Protein AF-A0A920W2G5-F1 (afdb_monomer)

Nearest PDB structures (foldseek):
  5l89-assembly3_Z  TM=9.491E-01  e=4.402E-01  Rhodospirillum rubrum
  7s5c-assembly1_G  TM=9.502E-01  e=5.017E-01  Myxococcus xanthus
  6suw-assembly3_V  TM=9.129E-01  e=5.017E-01  Rhodospirillum rubrum ATCC 11170
  4wpe-assembly1_A-2  TM=9.083E-01  e=3.806E+00  Saccharomyces cerevisiae S288C
  4afl-assembly2_F  TM=8.797E-01  e=4.063E+00  Homo sapiens

pLDDT: mean 93.25, std 8.71, range [61.84, 98.5]

Radius of gyration: 13.99 Å; Cα contacts (8 Å, |Δi|>4): 39; chains: 1; bounding box: 33×15×36 Å

Foldseek 3Di:
DDPVVLVVLVVLLVVLVVLLVVLVVQLVVDPDPVSVVVSVVSNVVSVVSNVVSVVVNVVD

Secondary structure (DSSP, 8-state):
--HHHHHHHHHHHHHHHHHHHHHHHHHHH--SHHHHHHHHHHHHHHHHHHHHHHHHHHT-

Mean predicted aligned error: 3.58 Å

Sequence (60 aa):
MNKKFNDNLLKALETSQEAVKVCKQAMIDANDESCRAMYSAIQKDCEKHIQMLKGEIEST

Structure (mmCIF, N/CA/C/O backbone):
data_AF-A0A920W2G5-F1
#
_entry.id   AF-A0A920W2G5-F1
#
loop_
_atom_site.group_PDB
_atom_site.id
_atom_site.type_symbol
_atom_site.label_atom_id
_atom_site.label_alt_id
_atom_site.label_comp_id
_atom_site.label_asym_id
_atom_site.label_entity_id
_atom_site.label_seq_id
_atom_site.pdbx_PDB_ins_code
_atom_site.Cartn_x
_atom_site.Cartn_y
_atom_site.Cartn_z
_atom_site.occupancy
_atom_site.B_iso_or_equiv
_atom_site.auth_seq_id
_atom_site.auth_comp_id
_atom_site.auth_asym_id
_atom_site.auth_atom_id
_atom_site.pdbx_PDB_model_num
ATOM 1 N N . MET A 1 1 ? -14.935 -4.138 19.491 1.00 61.84 1 MET A N 1
ATOM 2 C CA . MET A 1 1 ? -13.465 -4.078 19.694 1.00 61.84 1 MET A CA 1
ATOM 3 C C . MET A 1 1 ? -13.094 -2.999 20.702 1.00 61.84 1 MET A C 1
ATOM 5 O O . MET A 1 1 ? -13.884 -2.087 20.910 1.00 61.84 1 MET A O 1
ATOM 9 N N . ASN A 1 2 ? -11.940 -3.101 21.376 1.00 73.75 2 ASN A N 1
ATOM 10 C CA . ASN A 1 2 ? -11.498 -2.020 22.267 1.00 73.75 2 ASN A CA 1
ATOM 11 C C . ASN A 1 2 ? -10.944 -0.841 21.441 1.00 73.75 2 ASN A C 1
ATOM 13 O O . ASN A 1 2 ? -10.446 -1.041 20.334 1.00 73.75 2 ASN A O 1
ATOM 17 N N . LYS A 1 3 ? -11.010 0.382 21.985 1.00 74.12 3 LYS A N 1
ATOM 18 C CA . LYS A 1 3 ? -10.582 1.604 21.281 1.00 74.12 3 LYS A CA 1
ATOM 19 C C . LYS A 1 3 ? -9.155 1.503 20.718 1.00 74.12 3 LYS A C 1
ATOM 21 O O . LYS A 1 3 ? -8.933 1.839 19.565 1.00 74.12 3 LYS A O 1
ATOM 26 N N . LYS A 1 4 ? -8.214 0.955 21.497 1.00 72.31 4 LYS A N 1
ATOM 27 C CA . LYS A 1 4 ? -6.809 0.794 21.082 1.00 72.31 4 LYS A CA 1
ATOM 28 C C . LYS A 1 4 ? -6.641 -0.138 19.878 1.00 72.31 4 LYS A C 1
ATOM 30 O O . LYS A 1 4 ? -5.764 0.088 19.056 1.00 72.31 4 LYS A O 1
ATOM 35 N N . PHE A 1 5 ? -7.446 -1.194 19.784 1.00 74.25 5 PHE A N 1
ATOM 36 C CA . PHE A 1 5 ? -7.405 -2.129 18.664 1.00 74.25 5 PHE A CA 1
ATOM 37 C C . PHE A 1 5 ? -7.903 -1.456 17.376 1.00 74.25 5 PHE A C 1
ATOM 39 O O . PHE A 1 5 ? -7.252 -1.589 16.343 1.00 74.25 5 PHE A O 1
ATOM 46 N N . ASN A 1 6 ? -8.956 -0.634 17.462 1.00 84.38 6 ASN A N 1
ATOM 47 C CA . ASN A 1 6 ? -9.412 0.193 16.338 1.00 84.38 6 ASN A CA 1
ATOM 48 C C . ASN A 1 6 ? -8.345 1.223 15.923 1.00 84.38 6 ASN A C 1
ATOM 50 O O . ASN A 1 6 ? -8.050 1.348 14.738 1.00 84.38 6 ASN A O 1
ATOM 54 N N . ASP A 1 7 ? -7.721 1.909 16.888 1.00 91.62 7 ASP A N 1
ATOM 55 C CA . ASP A 1 7 ? -6.668 2.900 16.618 1.00 91.62 7 ASP A CA 1
ATOM 56 C C . ASP A 1 7 ? -5.454 2.262 15.913 1.00 91.62 7 ASP A C 1
ATOM 58 O O . ASP A 1 7 ? -4.880 2.841 14.989 1.00 91.62 7 ASP A O 1
ATOM 62 N N . ASN A 1 8 ? -5.079 1.041 16.308 1.00 93.31 8 ASN A N 1
ATOM 63 C CA . ASN A 1 8 ? -3.991 0.299 15.671 1.00 93.31 8 ASN A CA 1
ATOM 64 C C . ASN A 1 8 ? -4.330 -0.113 14.231 1.00 93.31 8 ASN A C 1
ATOM 66 O O . ASN A 1 8 ? -3.465 -0.005 13.362 1.00 93.31 8 ASN A O 1
ATOM 70 N N . LEU A 1 9 ? -5.564 -0.558 13.964 1.00 93.44 9 LEU A N 1
ATOM 71 C CA . LEU A 1 9 ? -6.008 -0.894 12.605 1.00 93.44 9 LEU A CA 1
ATOM 72 C C . LEU A 1 9 ? -6.016 0.331 11.691 1.00 93.44 9 LEU A C 1
ATOM 74 O O . LEU A 1 9 ? -5.507 0.261 10.574 1.00 93.44 9 LEU A O 1
ATOM 78 N 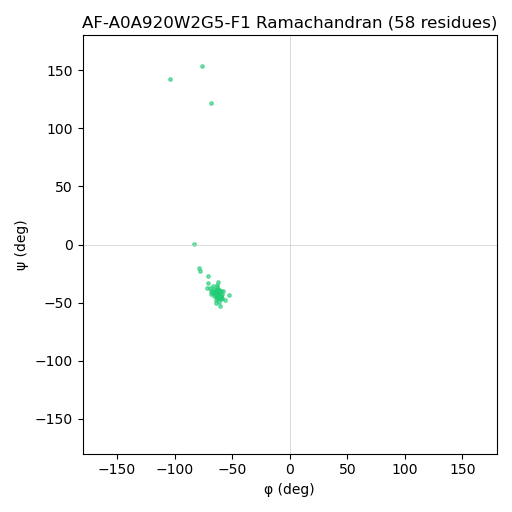N . LEU A 1 10 ? -6.527 1.464 12.180 1.00 94.69 10 LEU A N 1
ATOM 79 C CA . LEU A 1 10 ? -6.512 2.725 11.438 1.00 94.69 10 LEU A CA 1
ATOM 80 C C . LEU A 1 10 ? -5.080 3.163 11.121 1.00 94.69 10 LEU A C 1
ATOM 82 O O . LEU A 1 10 ? -4.767 3.474 9.974 1.00 94.69 10 LEU A O 1
ATOM 86 N N . LYS A 1 11 ? -4.174 3.087 12.102 1.00 97.00 11 LYS A N 1
ATOM 87 C CA . LYS A 1 11 ? -2.763 3.426 11.893 1.00 97.00 11 LYS A CA 1
ATOM 88 C C . LYS A 1 11 ? -2.075 2.495 10.890 1.00 97.00 11 LYS A C 1
ATOM 90 O O . LYS A 1 11 ? -1.275 2.956 10.072 1.00 97.00 11 LYS A O 1
ATOM 95 N N . ALA A 1 12 ? -2.378 1.196 10.923 1.00 97.44 12 ALA A N 1
ATOM 96 C CA . ALA A 1 12 ? -1.872 0.238 9.940 1.00 97.44 12 ALA A CA 1
ATOM 97 C C . ALA A 1 12 ? -2.397 0.541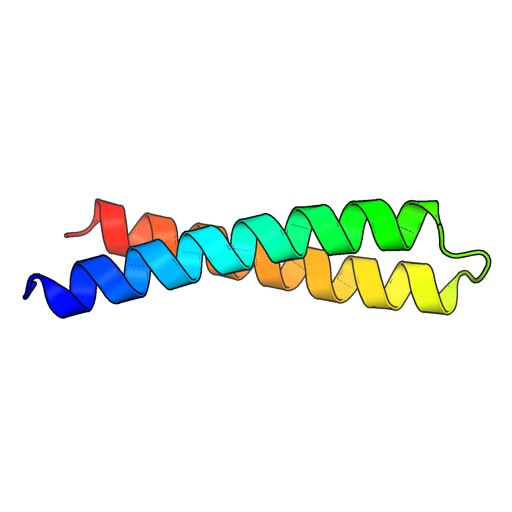 8.525 1.00 97.44 12 ALA A C 1
ATOM 99 O O . ALA A 1 12 ? -1.638 0.456 7.554 1.00 97.44 12 ALA A O 1
ATOM 100 N N . LEU A 1 13 ? -3.668 0.943 8.409 1.00 97.44 13 LEU A N 1
ATOM 101 C CA . LEU A 1 13 ? -4.290 1.326 7.143 1.00 97.44 13 LEU A CA 1
ATOM 102 C C . LEU A 1 13 ? -3.622 2.576 6.559 1.00 97.44 13 LEU A C 1
ATOM 104 O O . LEU A 1 13 ? -3.203 2.551 5.402 1.00 97.44 13 LEU A O 1
ATOM 108 N N . GLU A 1 14 ? -3.472 3.632 7.359 1.00 97.81 14 GLU A N 1
ATOM 109 C CA . GLU A 1 14 ? -2.802 4.878 6.958 1.00 97.81 14 GLU A CA 1
ATOM 110 C C . GLU A 1 14 ? -1.357 4.626 6.519 1.00 97.81 14 GLU A C 1
ATOM 112 O O . GLU A 1 14 ? -0.937 5.072 5.452 1.00 97.81 14 GLU A O 1
ATOM 117 N N . THR A 1 15 ? -0.607 3.840 7.296 1.00 98.38 15 THR A N 1
ATOM 118 C CA . THR A 1 15 ? 0.792 3.515 6.980 1.00 98.38 15 THR A CA 1
ATOM 119 C C . THR A 1 15 ? 0.904 2.734 5.669 1.00 98.38 15 THR A C 1
AT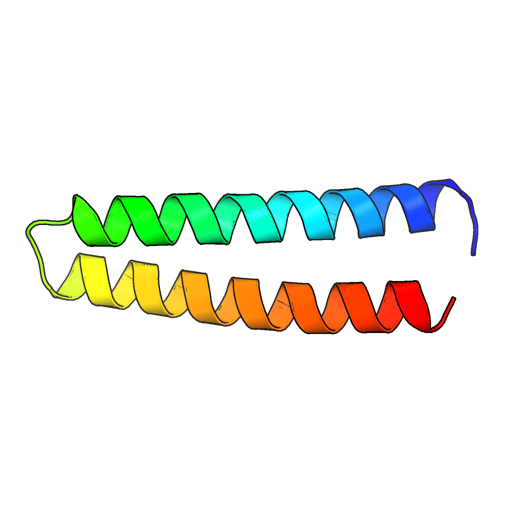OM 121 O O . THR A 1 15 ? 1.780 3.015 4.852 1.00 98.38 15 THR A O 1
ATOM 124 N N . SER A 1 16 ? -0.005 1.785 5.427 1.00 98.44 16 SER A N 1
ATOM 125 C CA . SER A 1 16 ? -0.024 1.012 4.179 1.00 98.44 16 SER A CA 1
ATOM 126 C C . SER A 1 16 ? -0.368 1.890 2.972 1.00 98.44 16 SER A C 1
ATOM 128 O O . SER A 1 16 ? 0.230 1.739 1.907 1.00 98.44 16 SER A O 1
ATOM 130 N N . GLN A 1 17 ? -1.293 2.843 3.128 1.00 98.38 17 GLN A N 1
ATOM 131 C CA . GLN A 1 17 ? -1.624 3.818 2.084 1.00 98.38 17 GLN A CA 1
ATOM 132 C C . GLN A 1 17 ? -0.448 4.742 1.768 1.00 98.38 17 GLN A C 1
ATOM 134 O O . GLN A 1 17 ? -0.200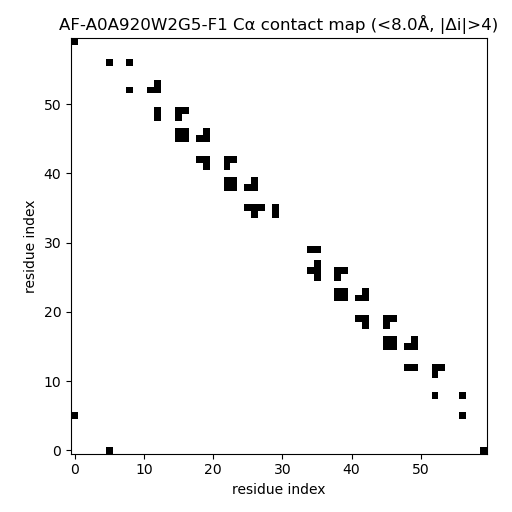 5.036 0.598 1.00 98.38 17 GLN A O 1
ATOM 139 N N . GLU A 1 18 ? 0.289 5.181 2.786 1.00 98.50 18 GLU A N 1
ATOM 140 C CA . GLU A 1 18 ? 1.476 6.008 2.589 1.00 98.50 18 GLU A CA 1
ATOM 141 C C . GLU A 1 18 ? 2.593 5.229 1.886 1.00 98.50 18 GLU A C 1
ATOM 143 O O . GLU A 1 18 ? 3.176 5.722 0.921 1.00 98.50 18 GLU A O 1
ATOM 148 N N . ALA A 1 19 ? 2.809 3.966 2.266 1.00 98.44 19 ALA A N 1
ATOM 149 C CA . ALA A 1 19 ? 3.757 3.086 1.589 1.00 98.44 19 ALA A CA 1
ATOM 150 C C . ALA A 1 19 ? 3.439 2.922 0.091 1.00 98.44 19 ALA A C 1
ATOM 152 O O . ALA A 1 19 ? 4.351 2.977 -0.734 1.00 98.44 19 ALA A O 1
ATOM 153 N N . VAL A 1 20 ? 2.157 2.804 -0.289 1.00 98.50 20 VAL A N 1
ATOM 154 C CA . VAL A 1 20 ? 1.741 2.773 -1.706 1.00 98.50 20 VAL A CA 1
ATOM 155 C C . VAL A 1 20 ? 2.150 4.051 -2.440 1.00 98.50 20 VAL A C 1
ATOM 157 O O . VAL A 1 20 ? 2.655 3.967 -3.560 1.00 98.50 20 VAL A O 1
ATOM 160 N N . LYS A 1 21 ? 1.950 5.233 -1.841 1.00 98.25 21 LYS A N 1
ATOM 161 C CA . LYS A 1 21 ? 2.344 6.509 -2.465 1.00 98.25 21 LYS A CA 1
ATOM 162 C C . LYS A 1 21 ? 3.856 6.591 -2.654 1.00 98.25 21 LYS A C 1
ATOM 164 O O . LYS A 1 21 ? 4.308 6.932 -3.744 1.00 98.25 21 LYS A O 1
ATOM 169 N N . VAL A 1 22 ? 4.619 6.223 -1.625 1.00 98.19 22 VAL A N 1
ATOM 170 C CA . VAL A 1 22 ? 6.087 6.215 -1.671 1.00 98.19 22 VAL A CA 1
ATOM 171 C C . VAL A 1 22 ? 6.590 5.248 -2.740 1.00 98.19 22 VAL A C 1
ATOM 173 O O . VAL A 1 22 ? 7.428 5.633 -3.546 1.00 98.19 22 VAL A O 1
ATOM 176 N N . CYS A 1 23 ? 6.046 4.028 -2.815 1.00 97.88 23 CYS A N 1
ATOM 177 C CA . CYS A 1 23 ? 6.440 3.057 -3.841 1.00 97.88 23 CYS A CA 1
ATOM 178 C C . CYS A 1 23 ? 6.117 3.558 -5.253 1.00 97.88 23 CYS A C 1
ATOM 180 O O . CYS A 1 23 ? 6.947 3.419 -6.146 1.00 97.88 23 CYS A O 1
ATOM 182 N N . LYS A 1 24 ? 4.954 4.193 -5.457 1.00 97.00 24 LYS A N 1
ATOM 183 C CA . LYS A 1 24 ? 4.601 4.801 -6.750 1.00 97.00 24 LYS A CA 1
ATOM 184 C C . LYS A 1 24 ? 5.605 5.871 -7.168 1.00 97.00 24 LYS A C 1
ATOM 186 O O . LYS A 1 24 ? 6.055 5.845 -8.309 1.00 97.00 24 LYS A O 1
ATOM 191 N N . GLN A 1 25 ? 5.970 6.774 -6.259 1.00 97.69 25 GLN A N 1
ATOM 192 C CA . GLN A 1 25 ? 6.957 7.813 -6.553 1.00 97.69 25 GLN A CA 1
ATOM 193 C C . GLN A 1 25 ? 8.345 7.209 -6.805 1.00 97.69 25 GLN A C 1
ATOM 195 O O . GLN A 1 25 ? 8.982 7.525 -7.804 1.00 97.69 25 GLN A O 1
ATOM 200 N N . ALA A 1 26 ? 8.771 6.252 -5.979 1.00 97.06 26 ALA A N 1
ATOM 201 C CA . ALA A 1 26 ? 10.062 5.589 -6.129 1.00 97.06 26 ALA A CA 1
ATOM 202 C C . ALA A 1 26 ? 10.188 4.808 -7.450 1.00 97.06 26 ALA A C 1
ATOM 204 O O . ALA A 1 26 ? 11.270 4.752 -8.025 1.00 97.06 26 ALA A O 1
ATOM 205 N N . MET A 1 27 ? 9.094 4.244 -7.979 1.00 96.50 27 MET A N 1
ATOM 206 C CA . MET A 1 27 ? 9.088 3.645 -9.320 1.00 96.50 27 MET A CA 1
ATOM 207 C C . MET A 1 27 ? 9.290 4.671 -10.440 1.00 96.50 27 MET A C 1
ATOM 209 O O . MET A 1 27 ? 9.901 4.329 -11.449 1.00 96.50 27 MET A O 1
ATOM 213 N N . ILE A 1 28 ? 8.756 5.889 -10.290 1.00 95.25 28 ILE A N 1
ATOM 214 C CA . ILE A 1 28 ? 8.939 6.981 -11.262 1.00 95.25 28 ILE A CA 1
ATOM 215 C C . ILE A 1 28 ? 10.396 7.449 -11.243 1.00 95.25 28 ILE A C 1
ATOM 217 O O . ILE A 1 28 ? 10.992 7.647 -12.300 1.00 95.25 28 ILE A O 1
ATOM 221 N N . ASP A 1 29 ? 10.971 7.574 -10.047 1.00 96.19 29 ASP A N 1
ATOM 222 C CA . ASP A 1 29 ? 12.330 8.081 -9.851 1.00 96.19 29 ASP A CA 1
ATOM 223 C C . ASP A 1 29 ? 13.410 7.020 -10.149 1.00 96.19 29 ASP A C 1
ATOM 225 O O . ASP A 1 29 ? 14.570 7.353 -10.404 1.00 96.19 29 ASP A O 1
ATOM 229 N N . ALA A 1 30 ? 13.051 5.732 -10.129 1.00 95.06 30 ALA A N 1
ATOM 230 C CA . ALA A 1 30 ? 13.970 4.632 -10.395 1.00 95.06 30 ALA A CA 1
ATOM 231 C C . ALA A 1 30 ? 14.424 4.604 -11.864 1.00 95.06 30 ALA A C 1
ATOM 233 O O . ALA A 1 30 ? 13.634 4.409 -12.791 1.00 95.06 30 ALA A O 1
ATOM 234 N N . ASN A 1 31 ? 15.738 4.695 -12.067 1.00 91.00 31 ASN A N 1
ATOM 235 C CA . ASN A 1 31 ? 16.377 4.565 -13.377 1.00 91.00 31 ASN A CA 1
ATOM 236 C C . ASN A 1 31 ? 16.507 3.103 -13.847 1.00 91.00 31 ASN A C 1
ATOM 238 O O . ASN A 1 31 ? 16.549 2.856 -15.051 1.00 91.00 31 ASN A O 1
ATOM 242 N N . ASP A 1 32 ? 16.494 2.141 -12.924 1.00 95.19 32 ASP A N 1
ATOM 243 C CA . ASP A 1 32 ? 16.671 0.715 -13.195 1.00 95.19 32 ASP A CA 1
ATOM 244 C C . ASP A 1 32 ? 15.359 -0.092 -13.140 1.00 95.19 32 ASP A C 1
ATOM 246 O O . ASP A 1 32 ? 14.477 0.142 -12.308 1.00 95.19 32 ASP A O 1
ATOM 250 N N . GLU A 1 33 ? 15.235 -1.074 -14.035 1.00 94.38 33 GLU A N 1
ATOM 251 C CA . GLU A 1 33 ? 14.036 -1.904 -14.162 1.00 94.38 33 GLU A CA 1
ATOM 252 C C . GLU A 1 33 ? 13.856 -2.875 -12.990 1.00 94.38 33 GLU A C 1
ATOM 254 O O . GLU A 1 33 ? 12.722 -3.106 -12.564 1.00 94.38 33 GLU A O 1
ATOM 259 N N . SER A 1 34 ? 14.944 -3.381 -12.400 1.00 96.12 34 SER A N 1
ATOM 260 C CA . SER A 1 34 ? 14.856 -4.262 -11.231 1.00 96.12 34 SER A CA 1
ATOM 261 C C . SER A 1 34 ? 14.372 -3.504 -9.988 1.00 96.12 34 SER A C 1
ATOM 263 O O . SER A 1 34 ? 13.515 -4.007 -9.257 1.00 96.12 34 SER A O 1
ATOM 265 N N . CYS A 1 35 ? 14.801 -2.248 -9.810 1.00 95.56 35 CYS A N 1
ATOM 266 C CA . CYS A 1 35 ? 14.270 -1.353 -8.777 1.00 95.56 35 CYS A CA 1
ATOM 267 C C . CYS A 1 35 ? 12.770 -1.087 -8.970 1.00 95.56 35 CYS A C 1
ATOM 269 O O . CYS A 1 35 ? 12.000 -1.176 -8.011 1.00 95.56 35 CYS A O 1
ATOM 271 N N . ARG A 1 36 ? 12.325 -0.819 -10.208 1.00 97.44 36 ARG A N 1
ATOM 272 C CA . ARG A 1 36 ? 10.892 -0.648 -10.513 1.00 97.44 36 ARG A CA 1
ATOM 273 C C . ARG A 1 36 ? 10.090 -1.911 -10.200 1.00 97.44 36 ARG A C 1
ATOM 275 O O . ARG A 1 36 ? 9.020 -1.815 -9.600 1.00 97.44 36 ARG A O 1
ATOM 282 N N . ALA A 1 37 ? 10.611 -3.086 -10.549 1.00 97.62 37 ALA A N 1
ATOM 283 C CA . ALA A 1 37 ? 9.969 -4.362 -10.246 1.00 97.62 37 ALA A CA 1
ATOM 284 C C . ALA A 1 37 ? 9.852 -4.604 -8.731 1.00 97.62 37 ALA A C 1
ATOM 286 O O . ALA A 1 37 ? 8.789 -5.010 -8.256 1.00 97.62 37 ALA A O 1
ATOM 287 N N . MET A 1 38 ? 10.905 -4.291 -7.966 1.00 97.94 38 MET A N 1
ATOM 288 C CA . MET A 1 38 ? 10.899 -4.385 -6.505 1.00 97.94 38 MET A CA 1
ATOM 289 C C . MET A 1 38 ? 9.830 -3.474 -5.886 1.00 97.94 38 MET A C 1
ATOM 291 O O . MET A 1 38 ? 8.985 -3.954 -5.129 1.00 97.94 38 MET A O 1
ATOM 295 N N . TYR A 1 39 ? 9.812 -2.182 -6.231 1.00 98.06 39 TYR A N 1
ATOM 296 C CA . TYR A 1 39 ? 8.801 -1.254 -5.712 1.00 98.06 39 TYR A CA 1
ATOM 297 C C . TYR A 1 39 ? 7.380 -1.630 -6.150 1.00 98.06 39 TYR A C 1
ATOM 299 O O . TYR A 1 39 ? 6.450 -1.493 -5.359 1.00 98.06 39 TYR A O 1
ATOM 307 N N . SER A 1 40 ? 7.203 -2.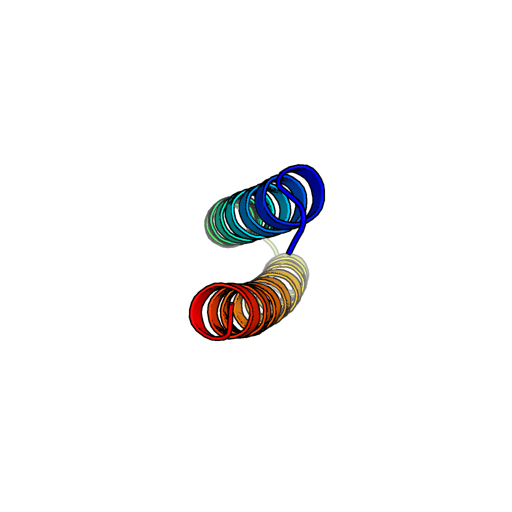170 -7.361 1.00 97.81 40 SER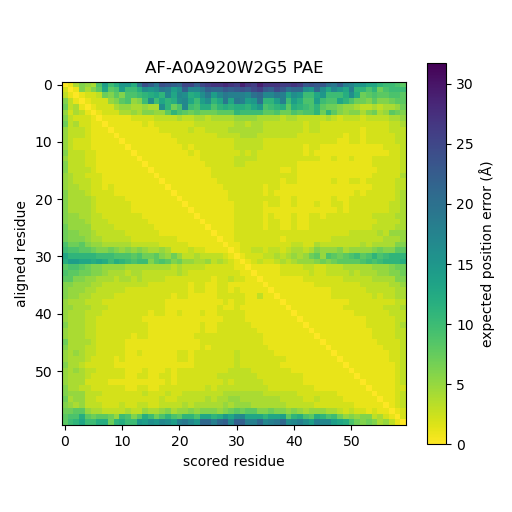 A N 1
ATOM 308 C CA . SER A 1 40 ? 5.904 -2.666 -7.828 1.00 97.81 40 SER A CA 1
ATOM 309 C C . SER A 1 40 ? 5.404 -3.854 -7.001 1.00 97.81 40 SER A C 1
ATOM 311 O O . SER A 1 40 ? 4.218 -3.921 -6.674 1.00 97.81 40 SER A O 1
ATOM 313 N N . ALA A 1 41 ? 6.293 -4.782 -6.630 1.00 98.19 41 ALA A N 1
ATOM 314 C CA . ALA A 1 41 ? 5.943 -5.910 -5.771 1.00 98.19 41 ALA A CA 1
ATOM 315 C C . ALA A 1 41 ? 5.508 -5.434 -4.376 1.00 98.19 41 ALA A C 1
ATOM 317 O O . ALA A 1 41 ? 4.431 -5.809 -3.912 1.00 98.19 41 ALA A O 1
ATOM 318 N N . ILE A 1 42 ? 6.286 -4.532 -3.764 1.00 98.12 42 ILE A N 1
ATOM 319 C CA . ILE A 1 42 ? 5.956 -3.937 -2.460 1.00 98.12 42 ILE A CA 1
ATOM 320 C C . ILE A 1 42 ? 4.612 -3.201 -2.532 1.00 98.12 42 ILE A C 1
ATOM 322 O O . ILE A 1 42 ? 3.752 -3.409 -1.678 1.00 98.12 42 ILE A O 1
ATOM 326 N N . GLN A 1 43 ? 4.390 -2.392 -3.575 1.00 98.19 43 GLN A N 1
ATOM 327 C CA . GLN A 1 43 ? 3.133 -1.669 -3.773 1.00 98.19 43 GLN A CA 1
ATOM 328 C C . GLN A 1 43 ? 1.928 -2.622 -3.806 1.00 98.19 43 GLN A C 1
ATOM 330 O O . GLN A 1 43 ? 0.940 -2.370 -3.117 1.00 98.19 43 GLN A O 1
ATOM 335 N N . LYS A 1 44 ? 2.007 -3.718 -4.574 1.00 98.25 44 LYS A N 1
ATOM 336 C CA . LYS A 1 44 ? 0.916 -4.703 -4.686 1.00 98.25 44 LYS A CA 1
ATOM 337 C C . LYS A 1 44 ? 0.602 -5.370 -3.351 1.00 98.25 44 LYS A C 1
ATOM 339 O O . LYS A 1 44 ? -0.566 -5.610 -3.051 1.00 98.25 44 LYS A O 1
ATOM 344 N N . ASP A 1 45 ? 1.615 -5.667 -2.547 1.00 98.31 45 ASP A N 1
ATOM 345 C CA . ASP A 1 45 ? 1.394 -6.263 -1.231 1.00 98.31 45 ASP A CA 1
ATOM 346 C C . ASP A 1 45 ? 0.803 -5.250 -0.240 1.00 98.31 45 ASP A C 1
ATOM 348 O O . ASP A 1 45 ? -0.130 -5.588 0.490 1.00 98.31 45 ASP A O 1
ATOM 352 N N . CYS A 1 46 ? 1.220 -3.980 -0.284 1.00 98.38 46 CYS A N 1
ATOM 353 C CA . CYS A 1 46 ? 0.557 -2.916 0.474 1.00 98.38 46 CYS A CA 1
ATOM 354 C C . CYS A 1 46 ? -0.916 -2.737 0.063 1.00 98.38 46 CYS A C 1
ATOM 356 O O . CYS A 1 46 ? -1.772 -2.559 0.927 1.00 98.38 46 CYS A O 1
ATOM 358 N N . GLU A 1 47 ? -1.240 -2.823 -1.231 1.00 98.38 47 GLU A N 1
ATOM 359 C CA . GLU A 1 47 ? -2.625 -2.763 -1.724 1.00 98.38 47 GLU A CA 1
ATOM 360 C C . GLU A 1 47 ? -3.481 -3.924 -1.191 1.00 98.38 47 GLU A C 1
ATOM 362 O O . GLU A 1 47 ? -4.613 -3.693 -0.757 1.00 98.38 47 GLU A O 1
ATOM 367 N N . LYS A 1 48 ? -2.934 -5.147 -1.128 1.00 98.38 48 LYS A N 1
ATOM 368 C CA . LYS A 1 48 ? -3.609 -6.288 -0.481 1.00 98.38 48 LYS A CA 1
ATOM 369 C C . LYS A 1 48 ? -3.835 -6.040 1.010 1.00 98.38 48 LYS A C 1
ATOM 371 O O . LYS A 1 48 ? -4.946 -6.241 1.495 1.00 98.38 48 LYS A O 1
ATOM 376 N N . HIS A 1 49 ? -2.820 -5.559 1.734 1.00 98.00 49 HIS A N 1
ATOM 377 C CA . HIS A 1 4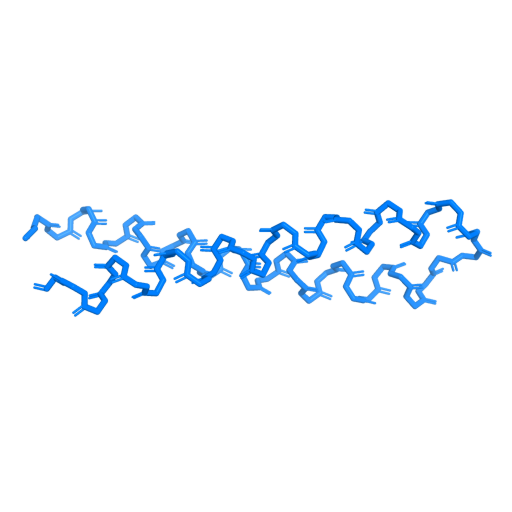9 ? -2.958 -5.244 3.160 1.00 98.00 49 HIS A CA 1
ATOM 378 C C . HIS A 1 49 ? -4.037 -4.182 3.411 1.00 98.00 49 HIS A C 1
ATOM 380 O O . HIS A 1 49 ? -4.825 -4.325 4.341 1.00 98.00 49 HIS A O 1
ATOM 386 N N . ILE A 1 50 ? -4.138 -3.157 2.558 1.00 98.25 50 ILE A N 1
ATOM 387 C CA . ILE A 1 50 ? -5.199 -2.141 2.640 1.00 98.25 50 ILE A CA 1
ATOM 388 C C . ILE A 1 50 ? -6.586 -2.776 2.511 1.00 98.25 50 ILE A C 1
ATOM 390 O O . ILE A 1 50 ? -7.483 -2.414 3.270 1.00 98.25 50 ILE A O 1
ATOM 394 N N . GLN A 1 51 ? -6.777 -3.698 1.563 1.00 97.44 51 GLN A N 1
ATOM 395 C CA . GLN A 1 51 ? -8.060 -4.385 1.387 1.00 97.44 51 GLN A CA 1
ATOM 396 C C . GLN A 1 51 ? -8.428 -5.217 2.617 1.00 97.44 51 GLN A C 1
ATOM 398 O O . GLN A 1 51 ? -9.557 -5.125 3.091 1.00 97.44 51 GLN A O 1
ATOM 403 N N . MET A 1 52 ? -7.469 -5.962 3.173 1.00 96.12 52 MET A N 1
ATOM 404 C CA . MET A 1 52 ? -7.679 -6.746 4.394 1.00 96.12 52 MET A CA 1
ATOM 4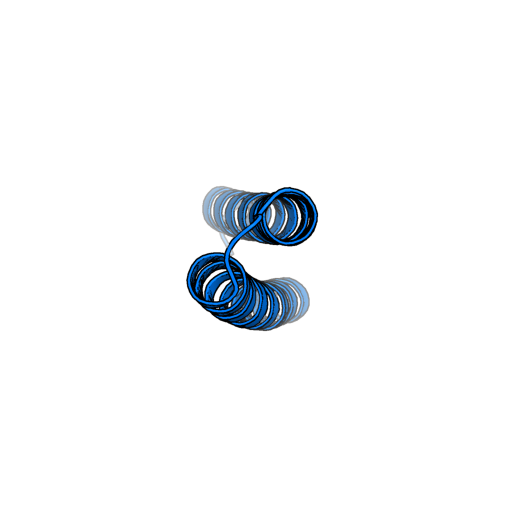05 C C . MET A 1 52 ? -8.048 -5.849 5.581 1.00 96.12 52 MET A C 1
ATOM 407 O O . MET A 1 52 ? -9.049 -6.086 6.245 1.00 96.12 52 MET A O 1
ATOM 411 N N . LEU A 1 53 ? -7.284 -4.775 5.809 1.00 95.81 53 LEU A N 1
ATOM 412 C CA . LEU A 1 53 ? -7.516 -3.843 6.915 1.00 95.81 53 LEU A CA 1
ATOM 413 C C . LEU A 1 53 ? -8.869 -3.132 6.803 1.00 95.81 53 LEU A C 1
ATOM 415 O O . LEU A 1 53 ? -9.547 -2.961 7.810 1.00 95.81 53 LEU A O 1
ATOM 419 N N . LYS A 1 54 ? -9.283 -2.742 5.591 1.00 94.19 54 LYS A N 1
ATOM 420 C CA . LYS A 1 54 ? -10.623 -2.187 5.354 1.00 94.19 54 LYS A CA 1
ATOM 421 C C . LYS A 1 54 ? -11.719 -3.201 5.665 1.00 94.19 54 LYS A C 1
ATOM 423 O O . LYS A 1 54 ? -12.666 -2.841 6.351 1.00 94.19 54 LYS A O 1
ATOM 428 N N . GLY A 1 55 ? -11.558 -4.449 5.222 1.00 93.38 55 GLY A N 1
ATOM 429 C CA . GLY A 1 55 ? -12.512 -5.520 5.511 1.00 93.38 55 GLY A CA 1
ATOM 430 C C . GLY A 1 55 ? -12.689 -5.762 7.011 1.00 93.38 55 GLY A C 1
ATOM 431 O O . GLY A 1 55 ? -13.818 -5.863 7.482 1.00 93.38 55 GLY A O 1
ATOM 432 N N . GLU A 1 56 ? -11.596 -5.769 7.778 1.00 91.25 56 GLU A N 1
ATOM 433 C CA . GLU A 1 56 ? -11.652 -5.881 9.243 1.00 91.25 56 GLU A CA 1
ATOM 434 C C . GLU A 1 56 ? -12.350 -4.675 9.893 1.00 91.25 56 GLU A C 1
ATOM 436 O O . GLU A 1 56 ? -13.175 -4.846 10.789 1.00 91.25 56 GLU A O 1
ATOM 441 N N . ILE A 1 57 ? -12.069 -3.453 9.422 1.00 89.06 57 ILE A N 1
ATOM 442 C CA . ILE A 1 57 ? -12.711 -2.228 9.929 1.00 89.06 57 ILE A CA 1
ATOM 443 C C . ILE A 1 57 ? -14.217 -2.222 9.640 1.00 89.06 57 ILE A C 1
ATOM 445 O O . ILE A 1 57 ? -14.992 -1.855 10.513 1.00 89.06 57 ILE A O 1
ATOM 449 N N . GLU A 1 58 ? -14.636 -2.619 8.437 1.00 87.88 58 GLU A N 1
ATOM 450 C CA . GLU A 1 58 ? -16.050 -2.673 8.037 1.00 87.88 58 GLU A CA 1
ATOM 451 C C . GLU A 1 58 ? -16.824 -3.797 8.742 1.00 87.88 58 GLU A C 1
ATOM 453 O O . GLU A 1 58 ? -18.033 -3.687 8.932 1.00 87.88 58 GLU A O 1
ATOM 458 N N . SER A 1 59 ? -16.133 -4.867 9.142 1.00 80.44 59 SER A N 1
ATOM 459 C CA . SER A 1 59 ? -16.722 -6.011 9.853 1.00 80.44 59 SER A CA 1
ATOM 460 C C . SER A 1 59 ? -16.852 -5.793 11.369 1.00 80.44 59 SER A C 1
ATOM 462 O O . SER A 1 59 ? -17.308 -6.698 12.073 1.00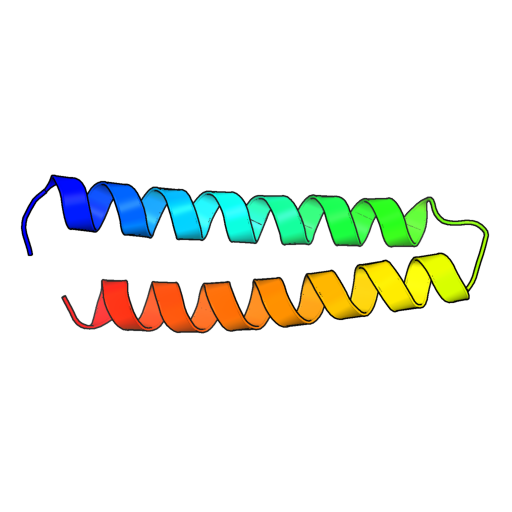 80.44 59 SER A O 1
ATOM 464 N N . THR A 1 60 ? -16.444 -4.623 11.874 1.00 62.59 60 THR A N 1
ATOM 465 C CA . THR A 1 60 ? -16.430 -4.255 13.301 1.00 62.59 60 THR A CA 1
ATOM 466 C C . THR A 1 60 ? -17.529 -3.267 13.658 1.00 62.59 60 THR A C 1
ATOM 468 O O . THR A 1 60 ? -18.129 -3.451 14.745 1.00 62.59 60 THR A O 1
#

Solvent-accessible surface area (backbone atoms only — not comparable to full-atom values): 3236 Å² total; per-residue (Å²): 134,57,70,69,59,53,53,50,49,53,50,52,37,53,52,30,56,50,49,34,54,52,24,55,51,50,36,71,72,40,90,47,69,68,57,29,52,51,28,50,53,54,29,53,52,29,52,50,51,39,53,52,46,49,52,54,60,74,74,106